Protein AF-A0A392T0P5-F1 (afdb_monomer)

Secondary structure (DSSP, 8-state):
--HHHHHHHHHHHHHHHHHHHHHHHHHHHHHHHHHT-SSGGG--GGG---GGGS-------

Sequence (61 aa):
IGRPVVFSLAADGEAGVRKVLKMLHDELEIIMALCGCCSLKDITRDHVVIEWDRPRIAPRL

Structure (mmCIF, N/CA/C/O backbone):
data_AF-A0A392T0P5-F1
#
_entry.id   AF-A0A392T0P5-F1
#
loop_
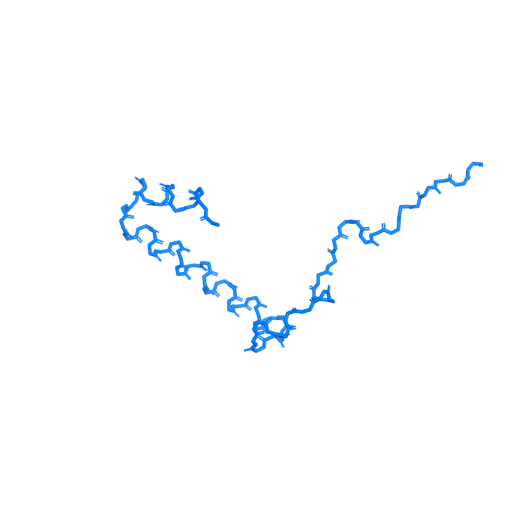_atom_site.group_PDB
_atom_site.id
_atom_site.type_symbol
_atom_site.label_atom_id
_atom_site.label_alt_id
_atom_site.label_comp_id
_atom_site.label_asym_id
_atom_site.label_entity_id
_atom_site.label_seq_id
_atom_site.pdbx_PDB_ins_code
_atom_site.Cartn_x
_atom_site.Cartn_y
_atom_site.Cartn_z
_atom_site.occupancy
_atom_site.B_iso_or_equiv
_atom_site.auth_seq_id
_atom_site.auth_comp_id
_atom_site.auth_asym_id
_atom_site.auth_atom_id
_atom_site.pdbx_PDB_model_num
ATOM 1 N N . ILE A 1 1 ? 5.287 1.656 6.279 1.00 89.94 1 ILE A N 1
ATOM 2 C CA . ILE A 1 1 ? 3.873 2.047 6.513 1.00 89.94 1 ILE A CA 1
ATOM 3 C C . ILE A 1 1 ? 3.712 2.578 7.935 1.00 89.94 1 ILE A C 1
ATOM 5 O O . ILE A 1 1 ? 3.833 1.806 8.867 1.00 89.94 1 ILE A O 1
ATOM 9 N N . GLY A 1 2 ? 3.539 3.893 8.113 1.00 96.06 2 GLY A N 1
ATOM 10 C CA . GLY A 1 2 ? 3.439 4.517 9.446 1.00 96.06 2 GLY A CA 1
ATOM 11 C C . GLY A 1 2 ? 2.271 5.494 9.528 1.00 96.06 2 GLY A C 1
ATOM 12 O O . GLY A 1 2 ? 1.264 5.203 10.162 1.00 96.06 2 GLY A O 1
ATOM 13 N N . ARG A 1 3 ? 2.352 6.605 8.781 1.00 98.06 3 ARG A N 1
ATOM 14 C CA . ARG A 1 3 ? 1.251 7.582 8.684 1.00 98.06 3 ARG A CA 1
ATOM 15 C C . ARG A 1 3 ? -0.113 6.949 8.354 1.00 98.06 3 ARG A C 1
ATOM 17 O O . ARG A 1 3 ? -1.054 7.255 9.075 1.00 98.06 3 ARG A O 1
ATOM 24 N N . PRO A 1 4 ? -0.245 6.028 7.371 1.00 98.12 4 PRO A N 1
ATOM 25 C CA . PRO A 1 4 ? -1.541 5.409 7.079 1.00 98.12 4 PRO A CA 1
ATOM 26 C C . PRO A 1 4 ? -2.141 4.636 8.262 1.00 98.12 4 PRO A C 1
ATOM 28 O O . PRO A 1 4 ? -3.355 4.642 8.436 1.00 98.12 4 PRO A O 1
ATOM 31 N N . VAL A 1 5 ? -1.306 4.016 9.104 1.00 98.31 5 VAL A N 1
ATOM 32 C CA . VAL A 1 5 ? -1.757 3.304 10.311 1.00 98.31 5 VAL A CA 1
ATOM 33 C C . VAL A 1 5 ? -2.308 4.297 11.332 1.00 98.31 5 VAL A C 1
ATOM 35 O O . VAL A 1 5 ? -3.422 4.125 11.802 1.00 98.31 5 VAL A O 1
ATOM 38 N N . VAL A 1 6 ? -1.580 5.379 11.625 1.00 98.38 6 VAL A N 1
ATOM 39 C CA . VAL A 1 6 ? -2.029 6.390 12.602 1.00 98.38 6 VAL A CA 1
ATOM 40 C C . VAL A 1 6 ? -3.279 7.131 12.116 1.00 98.38 6 VAL A C 1
ATOM 42 O O . VAL A 1 6 ? -4.193 7.371 12.898 1.00 98.38 6 VAL A O 1
ATOM 45 N N . PHE A 1 7 ? -3.352 7.466 10.826 1.00 98.50 7 PHE A N 1
ATOM 46 C CA . PHE A 1 7 ? -4.509 8.167 10.260 1.00 98.50 7 PHE A CA 1
ATOM 47 C C . PHE A 1 7 ? -5.766 7.299 10.249 1.00 98.50 7 PHE A C 1
ATOM 49 O O . PHE A 1 7 ? -6.836 7.775 10.612 1.00 98.50 7 PHE A O 1
ATOM 56 N N . SER A 1 8 ? -5.648 6.023 9.878 1.00 98.44 8 SER A N 1
ATOM 57 C CA . SER A 1 8 ? -6.791 5.105 9.900 1.00 98.44 8 SER A CA 1
ATOM 58 C C . SER A 1 8 ? -7.218 4.724 11.314 1.00 98.44 8 SER A C 1
ATOM 60 O O . SER A 1 8 ? -8.415 4.615 11.563 1.00 98.44 8 SER A O 1
ATOM 62 N N . LEU A 1 9 ? -6.268 4.622 12.250 1.00 98.62 9 LEU A N 1
ATOM 63 C CA . LEU A 1 9 ? -6.559 4.455 13.672 1.00 98.62 9 LEU A CA 1
ATOM 64 C C . LEU A 1 9 ? -7.368 5.632 14.223 1.00 98.62 9 LEU A C 1
ATOM 66 O O . LEU A 1 9 ? -8.337 5.428 14.945 1.00 98.62 9 LEU A O 1
ATOM 70 N N . ALA A 1 10 ? -6.986 6.862 13.871 1.00 98.56 10 ALA A N 1
ATOM 71 C CA . ALA A 1 10 ? -7.724 8.052 14.281 1.00 98.56 10 ALA A CA 1
ATOM 72 C C . ALA A 1 10 ? -9.116 8.138 13.628 1.00 98.56 10 ALA A C 1
ATOM 74 O O . ALA A 1 10 ? -10.039 8.660 14.244 1.00 98.56 10 ALA A O 1
ATOM 75 N N . ALA A 1 11 ? -9.267 7.641 12.396 1.00 98.56 11 ALA A N 1
ATOM 76 C CA . ALA A 1 11 ? -10.521 7.715 11.651 1.00 98.56 11 ALA A CA 1
ATOM 77 C C . ALA A 1 11 ? -11.551 6.649 12.061 1.00 98.56 11 ALA A C 1
ATOM 79 O O . ALA A 1 11 ? -12.734 6.963 12.137 1.00 98.56 11 ALA A O 1
ATOM 80 N N . ASP A 1 12 ? -11.121 5.403 12.284 1.00 98.62 12 ASP A N 1
ATOM 81 C CA . ASP A 1 12 ? -12.026 4.256 12.484 1.00 98.62 12 ASP A CA 1
ATOM 82 C C . ASP A 1 12 ? -11.427 3.180 13.417 1.00 98.62 12 ASP A C 1
ATOM 84 O O . ASP A 1 12 ? -11.701 1.983 13.309 1.00 98.62 12 ASP A O 1
ATOM 88 N N . GLY A 1 13 ? -10.536 3.586 14.327 1.00 98.50 13 GLY A N 1
ATOM 89 C CA . GLY A 1 13 ? -9.950 2.694 15.324 1.00 98.50 13 GLY A CA 1
ATOM 90 C C . GLY A 1 13 ? -9.223 1.488 14.715 1.00 98.50 13 GLY A C 1
ATOM 91 O O . GLY A 1 13 ? -8.578 1.567 13.666 1.00 98.50 13 GLY A O 1
ATOM 92 N N . GLU A 1 14 ? -9.318 0.340 15.387 1.00 98.50 14 GLU A N 1
ATOM 93 C CA . GLU A 1 14 ? -8.721 -0.917 14.916 1.00 98.50 14 GLU A CA 1
ATOM 94 C C . GLU A 1 14 ? -9.269 -1.340 13.541 1.00 98.50 14 GLU A C 1
ATOM 96 O O . GLU A 1 14 ? -8.509 -1.817 12.693 1.00 98.50 14 GLU A O 1
ATOM 101 N N . ALA A 1 15 ? -10.571 -1.141 13.299 1.00 98.69 15 ALA A N 1
ATOM 102 C CA . ALA A 1 15 ? -11.213 -1.488 12.034 1.00 98.69 15 ALA A CA 1
ATOM 103 C C . ALA A 1 15 ? -10.591 -0.713 10.864 1.00 98.69 15 ALA A C 1
ATOM 105 O O . ALA A 1 15 ? -10.268 -1.310 9.831 1.00 98.69 15 ALA A O 1
ATOM 106 N N . GLY A 1 16 ? -10.307 0.576 11.066 1.00 98.56 16 GLY A N 1
ATOM 107 C CA . GLY A 1 16 ? -9.588 1.413 10.110 1.00 98.56 16 GLY A CA 1
ATOM 108 C C . GLY A 1 16 ? -8.195 0.877 9.783 1.00 98.56 16 GLY A C 1
ATOM 109 O O . GLY A 1 16 ? -7.844 0.736 8.608 1.00 98.56 16 GLY A O 1
ATOM 110 N N . VAL A 1 17 ? -7.412 0.524 10.807 1.00 98.69 17 VAL A N 1
ATOM 111 C CA . VAL A 1 17 ? -6.061 -0.035 10.616 1.00 98.69 17 VAL A CA 1
ATOM 112 C C . VAL A 1 17 ? -6.119 -1.351 9.847 1.00 98.69 17 VAL A C 1
ATOM 114 O O . VAL A 1 17 ? -5.392 -1.532 8.867 1.00 98.69 17 VAL A O 1
ATOM 117 N N . ARG A 1 18 ? -7.020 -2.258 10.242 1.00 98.62 18 ARG A N 1
ATOM 118 C CA . ARG A 1 18 ? -7.229 -3.542 9.561 1.00 98.62 18 ARG A CA 1
ATOM 119 C C . ARG A 1 18 ? -7.604 -3.337 8.096 1.00 98.62 18 ARG A C 1
ATOM 121 O O . ARG A 1 18 ? -7.061 -4.023 7.231 1.00 98.62 18 ARG A O 1
ATOM 128 N N . LYS A 1 19 ? -8.483 -2.374 7.812 1.00 98.56 19 LYS A N 1
ATOM 129 C CA . LYS A 1 19 ? -8.902 -2.032 6.451 1.00 98.56 19 LYS A CA 1
ATOM 130 C C . LYS A 1 19 ? -7.734 -1.521 5.611 1.00 98.56 19 LYS A C 1
ATOM 132 O O . LYS A 1 19 ? -7.560 -1.996 4.495 1.00 98.56 19 LYS A O 1
ATOM 137 N N . VAL A 1 20 ? -6.905 -0.611 6.131 1.00 98.38 20 VAL A N 1
ATOM 138 C CA . VAL A 1 20 ? -5.725 -0.108 5.401 1.00 98.38 20 VAL A CA 1
ATOM 139 C C . VAL A 1 20 ? -4.725 -1.219 5.103 1.00 98.38 20 VAL A C 1
ATOM 141 O O . VAL A 1 20 ? -4.227 -1.296 3.983 1.00 98.38 20 VAL A O 1
ATOM 144 N N . LEU A 1 21 ? -4.454 -2.101 6.065 1.00 98.56 21 LEU A N 1
ATOM 145 C CA . LEU A 1 21 ? -3.550 -3.230 5.836 1.00 98.56 21 LEU A CA 1
ATOM 146 C C . LEU A 1 21 ? -4.108 -4.206 4.791 1.00 98.56 21 LEU A C 1
ATOM 148 O O . LEU A 1 21 ? -3.354 -4.659 3.933 1.00 98.56 21 LEU A O 1
ATOM 152 N N . LYS A 1 22 ? -5.420 -4.481 4.820 1.00 98.62 22 LYS A N 1
ATOM 153 C CA . LYS A 1 22 ? -6.091 -5.317 3.814 1.00 98.62 22 LYS A CA 1
ATOM 154 C C . LYS A 1 22 ? -6.021 -4.688 2.421 1.00 98.62 22 LYS A C 1
ATOM 156 O O . LYS A 1 22 ? -5.640 -5.378 1.488 1.00 98.62 22 LYS A O 1
ATOM 161 N N . MET A 1 23 ? -6.313 -3.391 2.291 1.00 98.50 23 MET A N 1
ATOM 162 C CA . MET A 1 23 ? -6.237 -2.684 1.003 1.00 98.50 23 MET A CA 1
ATOM 163 C C . MET A 1 23 ? -4.829 -2.748 0.408 1.00 98.50 23 MET A C 1
ATOM 165 O O . MET A 1 23 ? -4.681 -3.108 -0.750 1.00 98.50 23 MET A O 1
ATOM 169 N N . LEU A 1 24 ? -3.793 -2.484 1.211 1.00 98.44 24 LEU A N 1
ATOM 170 C CA . LEU A 1 24 ? -2.406 -2.556 0.742 1.00 98.44 24 LEU A CA 1
ATOM 171 C C . LEU A 1 24 ? -1.999 -3.968 0.304 1.00 98.44 24 LEU A C 1
ATOM 173 O O . LEU A 1 24 ? -1.261 -4.114 -0.665 1.00 98.44 24 LEU A O 1
ATOM 177 N N . HIS A 1 25 ? -2.452 -4.996 1.026 1.00 98.31 25 HIS A N 1
ATOM 178 C CA . HIS A 1 25 ? -2.202 -6.386 0.654 1.00 98.31 25 HIS A CA 1
ATOM 179 C C . HIS A 1 25 ? -2.891 -6.736 -0.670 1.00 98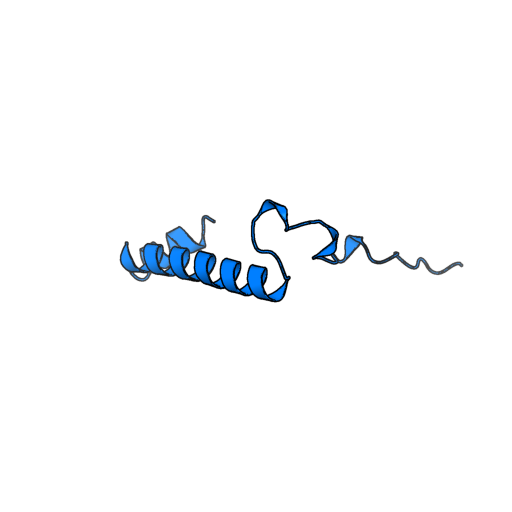.31 25 HIS A C 1
ATOM 181 O O . HIS A 1 25 ? -2.246 -7.256 -1.575 1.00 98.31 25 HIS A O 1
ATOM 187 N N . ASP A 1 26 ? -4.180 -6.418 -0.795 1.00 98.62 26 ASP A N 1
ATOM 188 C CA . ASP A 1 26 ? -4.981 -6.749 -1.975 1.00 98.62 26 ASP A CA 1
ATOM 189 C C . ASP A 1 26 ? -4.497 -5.994 -3.219 1.00 98.62 26 ASP A C 1
ATOM 191 O O . ASP A 1 26 ? -4.390 -6.574 -4.295 1.00 98.62 26 ASP A O 1
ATOM 195 N N . GLU A 1 27 ? -4.146 -4.712 -3.081 1.00 98.62 27 GLU A N 1
ATOM 196 C CA . GLU A 1 27 ? -3.572 -3.926 -4.178 1.00 98.62 27 GLU A CA 1
ATOM 197 C C . GLU A 1 27 ? -2.205 -4.463 -4.605 1.00 98.62 27 GLU A C 1
ATOM 199 O O . GLU A 1 27 ? -1.934 -4.539 -5.803 1.00 98.62 27 GLU A O 1
ATOM 204 N N . LEU A 1 28 ? -1.356 -4.881 -3.657 1.00 98.38 28 LEU A N 1
ATOM 205 C CA . LEU A 1 28 ? -0.084 -5.517 -3.991 1.00 98.38 28 LEU A CA 1
ATOM 206 C C . LEU A 1 28 ? -0.305 -6.821 -4.765 1.00 98.38 28 LEU A C 1
ATOM 208 O O . LEU A 1 28 ? 0.364 -7.040 -5.771 1.00 98.38 28 LEU A O 1
ATOM 212 N N . GLU A 1 29 ? -1.246 -7.660 -4.331 1.00 98.50 29 GLU A N 1
ATOM 213 C CA . GLU A 1 29 ? -1.591 -8.916 -5.005 1.00 98.50 29 GLU A CA 1
ATOM 214 C C . GLU A 1 29 ? -2.100 -8.673 -6.435 1.00 98.50 29 GLU A C 1
ATOM 216 O O . GLU A 1 29 ? -1.639 -9.321 -7.377 1.00 98.50 29 GLU A O 1
ATOM 221 N N . ILE A 1 30 ? -2.975 -7.678 -6.626 1.00 98.62 30 ILE A N 1
ATOM 222 C CA . ILE A 1 30 ? -3.461 -7.269 -7.952 1.00 98.62 30 ILE A CA 1
ATOM 223 C C . ILE A 1 30 ? -2.300 -6.799 -8.836 1.00 98.62 30 ILE A C 1
ATOM 225 O O . ILE A 1 30 ? -2.192 -7.223 -9.986 1.00 98.62 30 ILE A O 1
ATOM 229 N N . ILE A 1 31 ? -1.412 -5.946 -8.320 1.00 98.50 31 ILE A N 1
ATOM 230 C CA . ILE A 1 31 ? -0.260 -5.442 -9.081 1.00 98.50 31 ILE A CA 1
ATOM 231 C C . ILE A 1 31 ? 0.686 -6.587 -9.448 1.00 98.50 31 ILE A C 1
ATOM 233 O O . ILE A 1 31 ? 1.134 -6.657 -10.588 1.00 98.50 31 ILE A O 1
ATOM 237 N N . MET A 1 32 ? 0.955 -7.509 -8.523 1.00 98.56 32 MET A N 1
ATOM 238 C CA . MET A 1 32 ? 1.771 -8.691 -8.796 1.00 98.56 32 MET A CA 1
ATOM 239 C C . MET A 1 32 ? 1.174 -9.529 -9.930 1.00 98.56 32 MET A C 1
ATOM 241 O O . MET A 1 32 ? 1.893 -9.862 -10.870 1.00 98.56 32 MET A O 1
ATOM 245 N N . ALA A 1 33 ? -0.136 -9.785 -9.907 1.00 98.44 33 ALA A N 1
ATOM 246 C CA . ALA A 1 33 ? -0.814 -10.505 -10.982 1.00 98.44 33 ALA A CA 1
ATOM 247 C C . ALA A 1 33 ? -0.703 -9.776 -12.335 1.00 98.44 33 ALA A C 1
ATOM 249 O O . ALA A 1 33 ? -0.411 -10.404 -13.352 1.00 98.44 33 ALA A O 1
A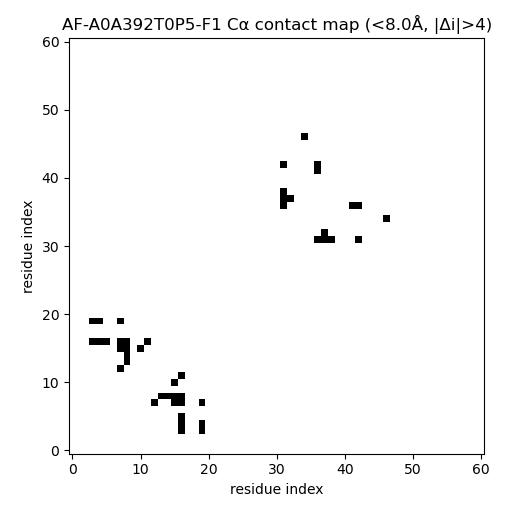TOM 250 N N . LEU A 1 34 ? -0.877 -8.449 -12.350 1.00 98.38 34 LEU A N 1
ATOM 251 C CA . LEU A 1 34 ? -0.747 -7.630 -13.563 1.00 98.38 34 LEU A CA 1
ATOM 252 C C . LEU A 1 34 ? 0.689 -7.584 -14.100 1.00 98.38 34 LEU A C 1
ATOM 254 O O . LEU A 1 34 ? 0.890 -7.515 -15.311 1.00 98.38 34 LEU A O 1
ATOM 258 N N . CYS A 1 35 ? 1.682 -7.636 -13.214 1.00 98.00 35 CYS A N 1
ATOM 259 C CA . CYS A 1 35 ? 3.097 -7.688 -13.568 1.00 98.00 35 CYS A CA 1
ATOM 260 C C . CYS A 1 35 ? 3.586 -9.100 -13.930 1.00 98.00 35 CYS A C 1
ATOM 262 O O . CYS A 1 35 ? 4.735 -9.238 -14.335 1.00 98.00 35 CYS A O 1
ATOM 264 N N . GLY A 1 36 ? 2.748 -10.137 -13.807 1.00 97.94 36 GLY A N 1
ATOM 265 C CA . GLY A 1 36 ? 3.149 -11.525 -14.061 1.00 97.94 36 GLY A CA 1
ATOM 266 C C . GLY A 1 36 ? 4.020 -12.139 -12.957 1.00 97.94 36 GLY A C 1
ATOM 267 O O . GLY A 1 36 ? 4.745 -13.097 -13.212 1.00 97.94 36 GLY A O 1
ATOM 268 N N . CYS A 1 37 ? 3.950 -11.607 -11.735 1.00 98.44 37 CYS A N 1
ATOM 269 C CA . CYS A 1 37 ? 4.697 -12.081 -10.574 1.00 98.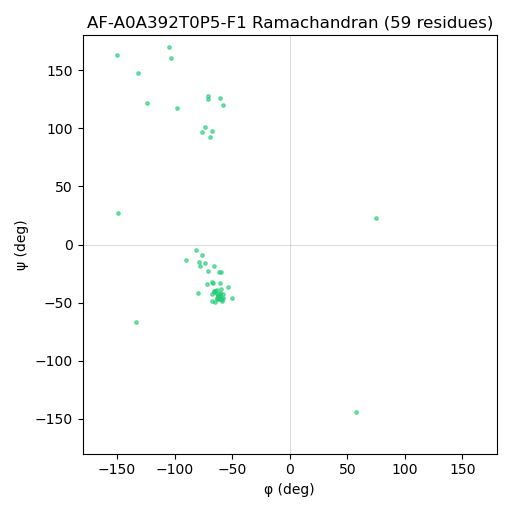44 37 CYS A CA 1
ATOM 270 C C . CYS A 1 37 ? 3.820 -12.997 -9.707 1.00 98.44 37 CYS A C 1
ATOM 272 O O . CYS A 1 37 ? 2.841 -12.544 -9.117 1.00 98.44 37 CYS A O 1
ATOM 274 N N . CYS A 1 38 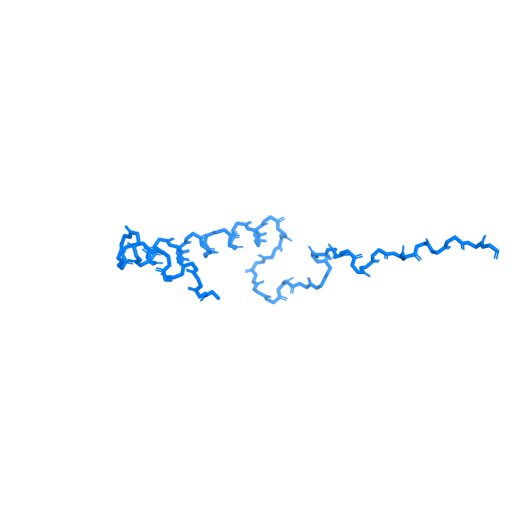? 4.193 -14.269 -9.557 1.00 97.69 38 CYS A N 1
ATOM 275 C CA . CYS A 1 38 ? 3.471 -15.226 -8.704 1.00 97.69 38 CYS A CA 1
ATOM 276 C C . CYS A 1 38 ? 3.999 -15.247 -7.260 1.00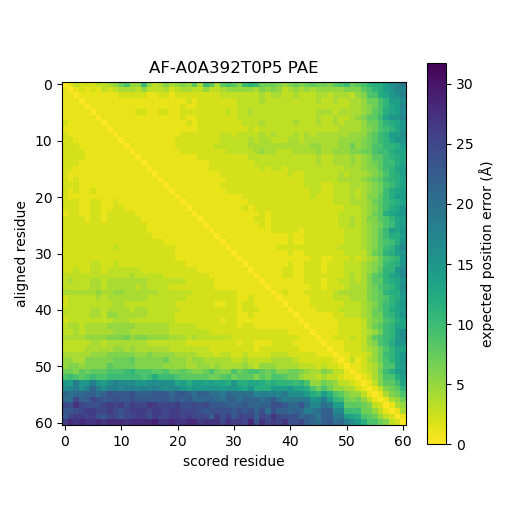 97.69 38 CYS A C 1
ATOM 278 O O . CYS A 1 38 ? 3.384 -15.823 -6.362 1.00 97.69 38 CYS A O 1
ATOM 280 N N . SER A 1 39 ? 5.162 -14.645 -7.027 1.00 97.94 39 SER A N 1
ATOM 281 C CA . SER A 1 39 ? 5.824 -14.557 -5.735 1.00 97.94 39 SER A CA 1
ATOM 282 C C . SER A 1 39 ? 6.648 -13.274 -5.634 1.00 97.94 39 SER A C 1
ATOM 284 O O . SER A 1 39 ? 7.009 -12.658 -6.634 1.00 97.94 39 SER A O 1
ATOM 286 N N . LEU A 1 40 ? 7.023 -12.889 -4.413 1.00 98.00 40 LEU A N 1
ATOM 287 C CA . LEU A 1 40 ? 7.897 -11.729 -4.200 1.00 98.00 40 LEU A CA 1
ATOM 288 C C . LEU A 1 40 ? 9.277 -11.888 -4.860 1.00 98.00 40 LEU A C 1
ATOM 290 O O . LEU A 1 40 ? 9.928 -10.889 -5.143 1.00 98.00 40 LEU A O 1
ATOM 294 N N . LYS A 1 41 ? 9.727 -13.127 -5.105 1.00 98.19 41 LYS A N 1
ATOM 295 C CA . LYS A 1 41 ? 11.006 -13.400 -5.778 1.00 98.19 41 LYS A CA 1
ATOM 296 C C . LYS A 1 41 ? 10.972 -13.045 -7.263 1.00 98.19 41 LYS A C 1
ATOM 298 O O . LYS A 1 41 ? 12.027 -12.793 -7.832 1.00 98.19 41 LYS A O 1
ATOM 303 N N . ASP A 1 42 ? 9.782 -13.011 -7.857 1.00 98.25 42 ASP A N 1
ATOM 304 C CA . ASP A 1 42 ? 9.596 -12.675 -9.269 1.00 98.25 42 ASP A CA 1
ATOM 305 C C . ASP A 1 42 ? 9.678 -11.157 -9.495 1.00 98.25 42 ASP A C 1
ATOM 307 O O . ASP A 1 42 ? 9.886 -10.708 -10.616 1.00 98.25 42 ASP A O 1
ATOM 311 N N . ILE A 1 43 ? 9.581 -10.348 -8.432 1.00 98.19 43 ILE A N 1
ATOM 312 C CA . ILE A 1 43 ? 9.680 -8.889 -8.512 1.00 98.19 43 ILE A CA 1
ATOM 313 C C . ILE A 1 43 ? 11.149 -8.485 -8.698 1.00 98.19 43 ILE A C 1
ATOM 315 O O . ILE A 1 43 ? 11.921 -8.366 -7.746 1.00 98.19 43 ILE A O 1
ATOM 319 N N . THR A 1 44 ? 11.530 -8.248 -9.950 1.00 97.81 44 THR A N 1
ATOM 320 C CA . THR A 1 44 ? 12.871 -7.787 -10.345 1.00 97.81 44 THR A CA 1
ATOM 321 C C . THR A 1 44 ? 12.897 -6.304 -10.727 1.00 97.81 44 THR A C 1
ATOM 323 O O . THR A 1 44 ? 11.858 -5.667 -10.916 1.00 97.81 44 THR A O 1
ATOM 326 N N . ARG A 1 45 ? 14.107 -5.751 -10.901 1.00 96.19 45 ARG A N 1
ATOM 327 C CA . ARG A 1 45 ? 14.330 -4.357 -11.319 1.00 96.19 45 ARG A CA 1
ATOM 328 C C . ARG A 1 45 ? 13.709 -4.014 -12.679 1.00 96.19 45 ARG A C 1
ATOM 330 O O . ARG A 1 45 ? 13.404 -2.843 -12.901 1.00 96.19 45 ARG A O 1
ATOM 337 N N . ASP A 1 46 ? 13.494 -5.010 -13.531 1.00 95.69 46 ASP A N 1
ATOM 338 C CA . ASP A 1 46 ? 12.966 -4.842 -14.888 1.00 95.69 46 ASP A CA 1
ATOM 339 C C . ASP A 1 46 ? 11.466 -4.505 -14.910 1.00 95.69 46 ASP A C 1
ATOM 341 O O . ASP A 1 46 ? 10.962 -3.994 -15.906 1.00 95.69 46 ASP A O 1
ATOM 345 N N . HIS A 1 47 ? 10.752 -4.718 -13.798 1.00 96.44 47 HIS A N 1
ATOM 346 C CA . HIS A 1 47 ? 9.325 -4.392 -13.677 1.00 96.44 47 HIS A CA 1
ATOM 347 C C . HIS A 1 47 ? 9.051 -2.894 -13.490 1.00 96.44 47 HIS A C 1
ATOM 349 O O . HIS A 1 47 ? 7.895 -2.474 -13.511 1.00 96.44 47 HIS A O 1
ATOM 355 N N . VAL A 1 48 ? 10.085 -2.075 -13.2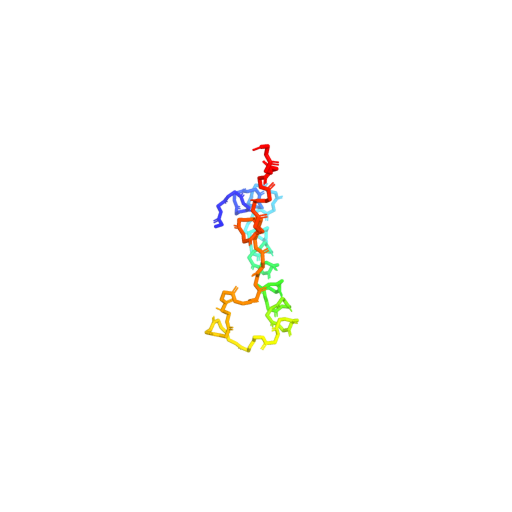71 1.00 95.94 48 VAL A N 1
ATOM 356 C CA . VAL A 1 48 ? 9.935 -0.637 -13.023 1.00 95.94 48 VAL A CA 1
ATOM 357 C C . VAL A 1 48 ? 10.889 0.170 -13.894 1.00 95.94 48 VAL A C 1
ATOM 359 O O . VAL A 1 48 ? 12.008 -0.243 -14.176 1.00 95.94 48 VAL A O 1
ATOM 362 N N . VAL A 1 49 ? 10.470 1.368 -14.287 1.00 95.00 49 VAL A N 1
ATOM 363 C CA . VAL A 1 49 ? 11.340 2.379 -14.898 1.00 95.00 49 VAL A CA 1
ATOM 364 C C . VAL A 1 49 ? 11.212 3.629 -14.048 1.00 95.00 49 VAL A C 1
ATOM 366 O O . VAL A 1 49 ? 10.106 4.135 -13.854 1.00 95.00 49 VAL A O 1
ATOM 369 N N . ILE A 1 50 ? 12.327 4.117 -13.511 1.00 94.38 50 ILE A N 1
ATOM 370 C CA . ILE A 1 50 ? 12.346 5.332 -12.693 1.00 94.38 50 ILE A CA 1
ATOM 371 C C . ILE A 1 50 ? 12.883 6.502 -13.509 1.00 94.38 50 ILE A C 1
ATOM 373 O O . ILE A 1 50 ? 13.562 6.330 -14.518 1.00 94.38 50 ILE A O 1
ATOM 377 N N . GLU A 1 51 ? 12.597 7.722 -13.062 1.00 90.31 51 GLU A N 1
ATOM 378 C CA . GLU A 1 51 ? 13.089 8.934 -13.722 1.00 90.31 51 GLU A CA 1
ATOM 379 C C . GLU A 1 51 ? 14.615 8.930 -13.895 1.00 90.31 51 GLU A C 1
ATOM 381 O O . GLU A 1 51 ? 15.117 9.340 -14.938 1.00 90.31 51 GLU A O 1
ATOM 386 N N . TRP A 1 52 ? 15.340 8.387 -12.915 1.00 87.00 52 TRP A N 1
ATOM 387 C CA . TRP A 1 52 ? 16.798 8.285 -12.945 1.00 87.00 52 TRP A CA 1
ATOM 388 C C . TRP A 1 52 ? 17.354 7.356 -14.039 1.00 87.00 52 TRP A C 1
ATOM 390 O O . TRP A 1 52 ? 18.520 7.488 -14.401 1.00 87.00 52 TRP A O 1
ATOM 400 N N . ASP A 1 53 ? 16.540 6.459 -14.605 1.00 87.94 53 ASP A N 1
ATOM 401 C CA . ASP A 1 53 ? 16.963 5.605 -15.725 1.00 87.94 53 ASP A CA 1
ATOM 402 C C . ASP A 1 53 ? 16.965 6.359 -17.057 1.00 87.94 53 ASP A C 1
ATOM 404 O O . ASP A 1 53 ? 17.564 5.905 -18.035 1.00 87.94 53 ASP A O 1
ATOM 408 N N . ARG A 1 54 ? 16.267 7.502 -17.134 1.00 82.00 54 ARG A N 1
ATOM 409 C CA . ARG A 1 54 ? 16.192 8.269 -18.376 1.00 82.00 54 ARG A CA 1
ATOM 410 C C . ARG A 1 54 ? 17.552 8.919 -18.630 1.00 82.00 54 ARG A C 1
ATOM 412 O O . ARG A 1 54 ? 18.030 9.669 -17.774 1.00 82.00 54 ARG A O 1
ATOM 419 N N . PRO A 1 55 ? 18.178 8.702 -19.802 1.00 79.12 55 PRO A N 1
ATOM 420 C CA .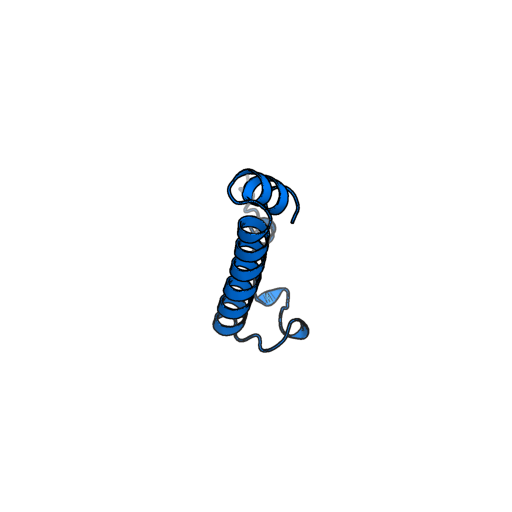 PRO A 1 55 ? 19.426 9.371 -20.125 1.00 79.12 55 PRO A CA 1
ATOM 421 C C . PRO A 1 55 ? 19.201 10.883 -20.069 1.00 79.12 55 PRO A C 1
ATOM 423 O O . PRO A 1 55 ? 18.358 11.427 -20.786 1.00 79.12 55 PRO A O 1
ATOM 426 N N . ARG A 1 56 ? 19.946 11.571 -19.195 1.00 77.00 56 ARG A N 1
ATOM 427 C CA . ARG A 1 56 ? 19.951 13.035 -19.153 1.00 77.00 56 ARG A CA 1
ATOM 428 C C . ARG A 1 56 ? 20.610 13.505 -20.444 1.00 77.00 56 ARG A C 1
ATOM 430 O O . ARG A 1 56 ? 21.834 13.502 -20.553 1.00 77.00 56 ARG A O 1
ATOM 437 N N . ILE A 1 57 ? 19.802 13.854 -21.441 1.00 74.25 57 ILE A N 1
ATOM 438 C CA . ILE A 1 57 ? 20.298 14.458 -22.677 1.00 74.25 57 ILE A CA 1
ATOM 439 C C . ILE A 1 57 ? 20.784 15.858 -22.301 1.00 74.25 57 ILE A C 1
ATOM 441 O O . ILE A 1 57 ? 20.004 16.804 -22.231 1.00 74.25 57 ILE A O 1
ATOM 445 N N . ALA A 1 58 ? 22.073 15.979 -21.988 1.00 70.19 58 ALA A N 1
ATOM 446 C CA . ALA A 1 58 ? 22.717 17.276 -21.897 1.00 70.19 58 ALA A CA 1
ATOM 447 C C . ALA A 1 58 ? 22.850 17.827 -23.327 1.00 70.19 58 ALA A C 1
ATOM 449 O O . ALA A 1 58 ? 23.357 17.109 -24.199 1.00 70.19 58 ALA A O 1
ATOM 450 N N . PRO A 1 59 ? 22.388 19.058 -23.608 1.00 70.75 59 PRO A N 1
ATOM 451 C CA . PRO A 1 59 ? 22.619 19.670 -24.906 1.00 70.75 59 PRO A CA 1
ATOM 452 C C . PRO A 1 59 ? 24.130 19.797 -25.123 1.00 70.75 59 PRO A C 1
ATOM 454 O O . PRO A 1 59 ? 24.844 20.332 -24.276 1.00 70.75 59 PRO A O 1
ATOM 457 N N . ARG A 1 60 ? 24.621 19.258 -26.244 1.00 69.69 60 ARG A N 1
ATOM 458 C CA . ARG A 1 60 ? 25.994 19.487 -26.703 1.00 69.69 60 ARG A CA 1
ATOM 459 C C . ARG A 1 60 ? 26.050 20.920 -27.235 1.00 69.69 60 ARG A C 1
ATOM 461 O O . ARG A 1 60 ? 25.531 21.169 -28.320 1.00 69.69 60 ARG A O 1
ATOM 468 N N . LEU A 1 61 ? 26.586 21.835 -26.430 1.00 60.19 61 LEU A N 1
ATOM 469 C CA . LEU A 1 61 ? 27.075 23.140 -26.883 1.00 60.19 61 LEU A CA 1
ATOM 470 C C . LEU A 1 61 ? 28.533 22.998 -27.321 1.00 60.19 61 LEU A C 1
ATOM 472 O O . LEU A 1 61 ? 29.263 22.239 -26.640 1.00 60.19 61 LEU A O 1
#

Foldseek 3Di:
DPVQQVVLCVVPNPVRNVVVVVVVVVVVVVVCVVLVHPDPVSDDPVSDDDPVNDPPPDDDD

pLDDT: mean 94.1, std 8.9, range [60.19, 98.69]

Solvent-accessible surface area (backbone atoms only —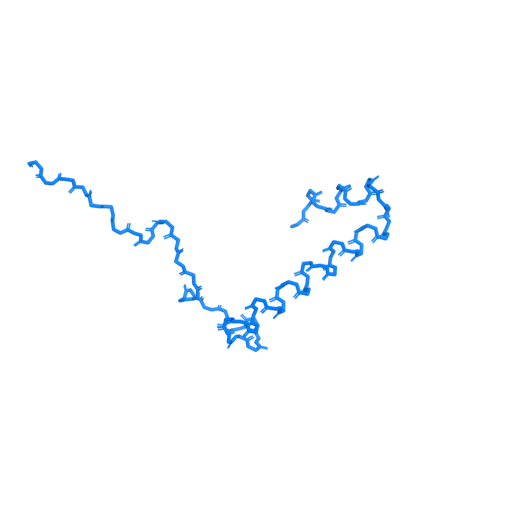 not comparable to full-atom values): 3853 Å² total; per-residue (Å²): 139,55,68,68,47,57,54,24,33,74,73,48,38,70,62,27,32,53,49,53,55,49,50,54,51,53,53,49,52,52,50,29,58,75,71,72,28,93,47,80,85,60,67,52,77,85,81,60,84,58,79,86,73,53,81,80,82,71,82,87,125

Mean predicted aligned error: 5.27 Å

InterPro domains:
  IPR000262 FMN-dependent dehydrogenase [PF01070] (1-48)
  IPR013785 Aldolase-type TIM barrel [G3DSA:3.20.20.70] (1-60)

Radius of gyration: 18.23 Å; Cα contacts (8 Å, |Δi|>4): 23; chains: 1; bounding box: 39×38×42 Å

Organism: NCBI:txid97028